Protein AF-A0A932P2C2-F1 (afdb_monomer)

pLDDT: mean 76.72, std 13.35, range [35.97, 94.38]

Structure (mmCIF, N/CA/C/O backbone):
data_AF-A0A932P2C2-F1
#
_entry.id   AF-A0A932P2C2-F1
#
loop_
_atom_site.group_PDB
_atom_site.id
_atom_site.type_symbol
_atom_site.label_atom_id
_atom_site.label_alt_id
_atom_site.label_comp_id
_atom_site.label_asym_id
_atom_site.label_entity_id
_atom_site.label_seq_id
_atom_site.pdbx_PDB_ins_code
_atom_site.Cartn_x
_atom_site.Cartn_y
_atom_site.Cartn_z
_atom_site.occupancy
_atom_site.B_iso_or_equiv
_atom_site.auth_seq_id
_atom_site.auth_comp_id
_atom_site.auth_asym_id
_atom_site.auth_atom_id
_atom_site.pdbx_PDB_model_num
ATOM 1 N N . MET A 1 1 ? 28.966 18.633 -93.451 1.00 42.81 1 MET A N 1
ATOM 2 C CA . MET A 1 1 ? 29.536 19.233 -92.229 1.00 42.81 1 MET A CA 1
ATOM 3 C C . MET A 1 1 ? 28.382 19.632 -91.336 1.00 42.81 1 MET A C 1
ATOM 5 O O . MET A 1 1 ? 27.537 20.365 -91.814 1.00 42.81 1 MET A O 1
ATOM 9 N N . GLU A 1 2 ? 28.223 19.201 -90.100 1.00 56.50 2 GLU A N 1
ATOM 10 C CA . GLU A 1 2 ? 28.887 18.205 -89.267 1.00 56.50 2 GLU A CA 1
ATOM 11 C C . GLU A 1 2 ? 27.822 17.713 -88.266 1.00 56.50 2 GLU A C 1
ATOM 13 O O . GLU A 1 2 ? 26.854 18.432 -88.004 1.00 56.50 2 GLU A O 1
ATOM 18 N N . PRO A 1 3 ? 27.956 16.474 -87.780 1.00 67.50 3 PRO A N 1
ATOM 19 C CA . PRO A 1 3 ? 27.000 15.813 -86.906 1.00 67.50 3 PRO A CA 1
ATOM 20 C C . PRO A 1 3 ? 27.137 16.330 -85.467 1.00 67.50 3 PRO A C 1
ATOM 22 O O . PRO A 1 3 ? 28.215 16.734 -85.045 1.00 67.50 3 PRO A O 1
ATOM 25 N N . GLY A 1 4 ? 26.060 16.284 -84.688 1.00 59.81 4 GLY A N 1
ATOM 26 C CA . GLY A 1 4 ? 26.072 16.732 -83.295 1.00 59.81 4 GLY A CA 1
ATOM 27 C C . GLY A 1 4 ? 25.023 15.996 -82.486 1.00 59.81 4 GLY A C 1
ATOM 28 O O . GLY A 1 4 ? 23.961 16.533 -82.206 1.00 59.81 4 GLY A O 1
ATOM 29 N N . PHE A 1 5 ? 25.335 14.731 -82.237 1.00 63.19 5 PHE A N 1
ATOM 30 C CA . PHE A 1 5 ? 24.668 13.731 -81.416 1.00 63.19 5 PHE A CA 1
ATOM 31 C C . PHE A 1 5 ? 23.838 14.281 -80.250 1.00 63.19 5 PHE A C 1
ATOM 33 O O . PHE A 1 5 ? 24.304 15.079 -79.442 1.00 63.19 5 PHE A O 1
ATOM 40 N N . GLU A 1 6 ? 22.619 13.755 -80.144 1.00 65.25 6 GLU A N 1
ATOM 41 C CA . GLU A 1 6 ? 21.834 13.753 -78.919 1.00 65.25 6 GLU A CA 1
ATOM 42 C C . GLU A 1 6 ? 22.674 13.154 -77.779 1.00 65.25 6 GLU A C 1
ATOM 44 O O . GLU A 1 6 ? 23.049 11.982 -77.827 1.00 65.25 6 GLU A O 1
ATOM 49 N N . GLU A 1 7 ? 22.946 13.931 -76.733 1.00 66.12 7 GLU A N 1
ATOM 50 C CA . GLU A 1 7 ? 23.315 13.375 -75.432 1.00 66.12 7 GLU A CA 1
ATOM 51 C C . GLU A 1 7 ? 22.057 13.327 -74.559 1.00 66.12 7 GLU A C 1
ATOM 53 O O . GLU A 1 7 ? 21.694 14.329 -73.935 1.00 66.12 7 GLU A O 1
ATOM 58 N N . PRO A 1 8 ? 21.350 12.183 -74.475 1.00 62.00 8 PRO A N 1
ATOM 59 C CA . PRO A 1 8 ? 20.425 11.984 -73.378 1.00 62.00 8 PRO A CA 1
ATOM 60 C C . PRO A 1 8 ? 21.260 11.913 -72.100 1.00 62.00 8 PRO A C 1
ATOM 62 O O . PRO A 1 8 ? 22.056 10.988 -71.916 1.00 62.00 8 PRO A O 1
ATOM 65 N N . ALA A 1 9 ? 21.081 12.905 -71.224 1.00 59.75 9 ALA A N 1
ATOM 66 C CA . ALA A 1 9 ? 21.613 12.893 -69.871 1.00 59.75 9 ALA A CA 1
ATOM 67 C C . ALA A 1 9 ? 21.274 11.538 -69.240 1.00 59.75 9 ALA A C 1
ATOM 69 O O . ALA A 1 9 ? 20.111 11.234 -68.961 1.00 59.75 9 ALA A O 1
ATOM 70 N N . ARG A 1 10 ? 22.294 10.687 -69.090 1.00 60.22 10 ARG A N 1
ATOM 71 C CA . ARG A 1 10 ? 22.162 9.384 -68.450 1.00 60.22 10 ARG A CA 1
ATOM 72 C C . ARG A 1 10 ? 21.801 9.654 -67.002 1.00 60.22 10 ARG A C 1
ATOM 74 O O . ARG A 1 10 ? 22.663 9.934 -66.178 1.00 60.22 10 ARG A O 1
ATOM 81 N N . ASN A 1 11 ? 20.508 9.609 -66.716 1.00 60.44 11 ASN A N 1
ATOM 82 C CA . ASN A 1 11 ? 20.009 9.556 -65.360 1.00 60.44 11 ASN A CA 1
ATOM 83 C C . ASN A 1 11 ? 20.487 8.217 -64.805 1.00 60.44 11 ASN A C 1
ATOM 85 O O . ASN A 1 11 ? 19.893 7.169 -65.070 1.00 60.44 11 ASN A O 1
ATOM 89 N N . GLU A 1 12 ? 21.626 8.246 -64.119 1.00 56.94 12 GLU A N 1
ATOM 90 C CA . GLU A 1 12 ? 22.139 7.119 -63.366 1.00 56.94 12 GLU A CA 1
ATOM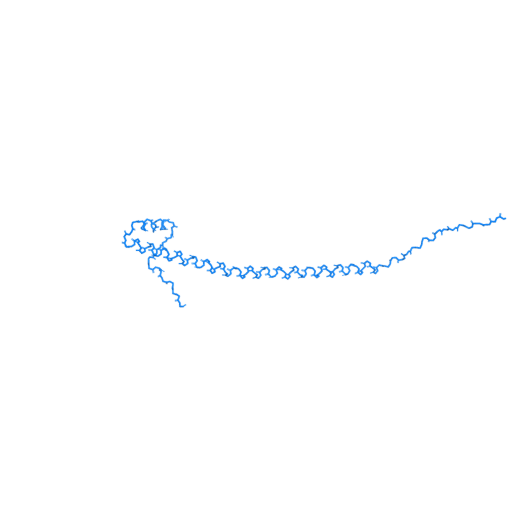 91 C C . GLU A 1 12 ? 21.090 6.785 -62.307 1.00 56.94 12 GLU A C 1
ATOM 93 O O . GLU A 1 12 ? 21.051 7.366 -61.223 1.00 56.94 12 GLU A O 1
ATOM 98 N N . SER A 1 13 ? 20.175 5.876 -62.650 1.00 57.97 13 SER A N 1
ATOM 99 C CA . SER A 1 13 ? 19.267 5.263 -61.692 1.00 57.97 13 SER A CA 1
ATOM 100 C C . SER A 1 13 ? 20.133 4.483 -60.722 1.00 57.97 13 SER A C 1
ATOM 102 O O . SER A 1 13 ? 20.477 3.324 -60.946 1.00 57.97 13 SER A O 1
ATOM 104 N N . LYS A 1 14 ? 20.552 5.173 -59.662 1.00 61.66 14 LYS A N 1
ATOM 105 C CA . LYS A 1 14 ? 21.291 4.622 -58.541 1.00 61.66 14 LYS A CA 1
ATOM 106 C C . LYS A 1 14 ? 20.431 3.504 -57.984 1.00 61.66 14 LYS A C 1
ATOM 108 O O . LYS A 1 14 ? 19.426 3.778 -57.340 1.00 61.66 14 LYS A O 1
ATOM 113 N N . ALA A 1 15 ? 20.785 2.260 -58.301 1.00 58.97 15 ALA A N 1
ATOM 114 C CA . ALA A 1 15 ? 20.048 1.084 -57.874 1.00 58.97 15 ALA A CA 1
ATOM 115 C C . ALA A 1 15 ? 19.888 1.142 -56.349 1.00 58.97 15 ALA A C 1
ATOM 117 O O . ALA A 1 15 ? 20.845 0.950 -55.594 1.00 58.97 15 ALA A O 1
ATOM 118 N N . HIS A 1 16 ? 18.693 1.509 -55.891 1.00 62.72 16 HIS A N 1
ATOM 119 C CA . HIS A 1 16 ? 18.397 1.610 -54.476 1.00 62.72 16 HIS A CA 1
ATOM 120 C C . HIS A 1 16 ? 18.321 0.188 -53.935 1.00 62.72 16 HIS A C 1
ATOM 122 O O . HIS A 1 16 ? 17.335 -0.517 -54.134 1.00 62.72 16 HIS A O 1
ATOM 128 N N . SER A 1 17 ? 19.406 -0.262 -53.304 1.00 72.12 17 SER A N 1
ATOM 129 C CA . SER A 1 17 ? 19.444 -1.577 -52.678 1.00 72.12 17 SER A CA 1
ATOM 130 C C . SER A 1 17 ? 18.425 -1.615 -51.530 1.00 72.12 17 SER A C 1
ATOM 132 O O . SER A 1 17 ? 18.543 -0.816 -50.594 1.00 72.12 17 SER A O 1
ATOM 134 N N . PRO A 1 18 ? 17.446 -2.541 -51.553 1.00 78.44 18 PRO A N 1
ATOM 135 C CA . PRO A 1 18 ? 16.417 -2.650 -50.517 1.00 78.44 18 PRO A CA 1
ATOM 136 C C . PRO A 1 18 ? 16.986 -3.088 -49.157 1.00 78.44 18 PRO A C 1
ATOM 138 O O . PRO A 1 18 ? 16.276 -3.071 -48.157 1.00 78.44 18 PRO A O 1
ATOM 141 N N . LEU A 1 19 ? 18.273 -3.446 -49.089 1.00 81.69 19 LEU A N 1
ATOM 142 C CA . LEU A 1 19 ? 18.952 -3.843 -47.855 1.00 81.69 19 LEU A CA 1
ATOM 143 C C . LEU A 1 19 ? 19.052 -2.711 -46.829 1.00 81.69 19 LEU A C 1
ATOM 145 O O . LEU A 1 19 ? 18.920 -2.971 -45.637 1.00 81.69 19 LEU A O 1
ATOM 149 N N . VAL A 1 20 ? 19.263 -1.466 -47.268 1.00 86.50 20 VAL A N 1
ATOM 150 C CA . VAL A 1 20 ? 19.386 -0.314 -46.358 1.00 86.50 20 VAL A CA 1
ATOM 151 C C . VAL A 1 20 ? 18.084 -0.053 -45.588 1.00 86.50 20 VAL A C 1
ATOM 153 O O . VAL A 1 20 ? 18.135 -0.034 -44.356 1.00 86.50 20 VAL A O 1
ATOM 156 N N . PRO A 1 21 ? 16.909 0.096 -46.237 1.00 87.19 21 PRO A N 1
ATOM 157 C CA . PRO A 1 21 ? 15.658 0.267 -45.502 1.00 87.19 21 PRO A CA 1
ATOM 158 C C . PRO A 1 21 ? 15.298 -0.967 -44.663 1.00 87.19 21 PRO A C 1
ATOM 160 O O . PRO A 1 21 ? 14.745 -0.808 -43.578 1.00 87.19 21 PRO A O 1
ATOM 163 N N . LEU A 1 22 ? 15.664 -2.181 -45.101 1.00 89.62 22 LEU A N 1
ATOM 164 C CA . LEU A 1 22 ? 15.445 -3.410 -44.330 1.00 89.62 22 LEU A CA 1
ATOM 165 C C . LEU A 1 22 ? 16.261 -3.430 -43.024 1.00 89.62 22 LEU A C 1
ATOM 167 O O . LEU A 1 22 ? 15.722 -3.753 -41.967 1.00 89.62 22 LEU A O 1
ATOM 171 N N . LEU A 1 23 ? 17.541 -3.043 -43.078 1.00 91.38 23 LEU A N 1
ATOM 172 C CA . LEU A 1 23 ? 18.4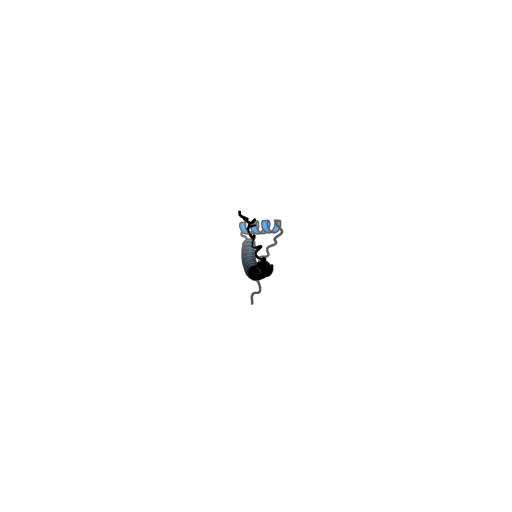10 -2.943 -41.899 1.00 91.38 23 LEU A CA 1
ATOM 173 C C . LEU A 1 23 ? 17.904 -1.896 -40.906 1.00 9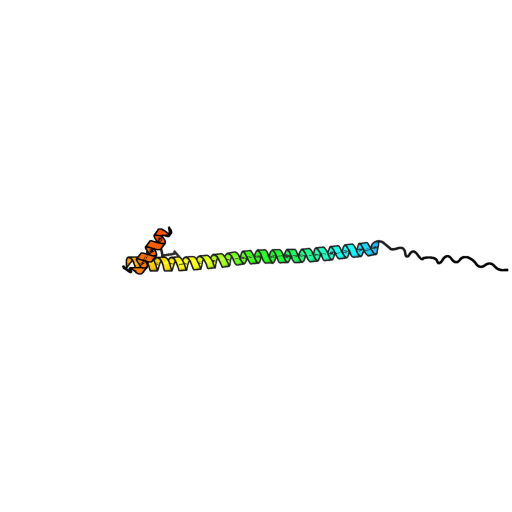1.38 23 LEU A C 1
ATOM 175 O O . LEU A 1 23 ? 17.904 -2.140 -39.701 1.00 91.38 23 LEU A O 1
ATOM 179 N N . LEU A 1 24 ? 17.443 -0.750 -41.411 1.00 91.88 24 LEU A N 1
ATOM 180 C CA . LEU A 1 24 ? 16.859 0.301 -40.580 1.00 91.88 24 LEU A CA 1
ATOM 181 C C . LEU A 1 24 ? 15.567 -0.165 -39.902 1.00 91.88 24 LEU A C 1
ATOM 183 O O . LEU A 1 24 ? 15.378 0.109 -38.719 1.00 91.88 24 LEU A O 1
ATOM 187 N N . LEU A 1 25 ? 14.714 -0.913 -40.608 1.00 93.06 25 LEU A N 1
ATOM 188 C CA . LEU A 1 25 ? 13.508 -1.512 -40.030 1.00 93.06 25 LEU A CA 1
ATOM 189 C C . LEU A 1 25 ? 13.845 -2.501 -38.911 1.00 93.06 25 LEU A C 1
ATOM 191 O O . LEU A 1 25 ? 13.211 -2.488 -37.858 1.00 93.06 25 LEU A O 1
ATOM 195 N N . LEU A 1 26 ? 14.862 -3.335 -39.124 1.00 93.75 26 LEU A N 1
ATOM 196 C CA . LEU A 1 26 ? 15.290 -4.335 -38.150 1.00 93.75 26 LEU A CA 1
ATOM 197 C C . LEU A 1 26 ? 15.891 -3.674 -36.901 1.00 93.75 26 LEU A C 1
ATOM 199 O O . LEU A 1 26 ? 15.562 -4.059 -35.781 1.00 93.75 26 LEU A O 1
ATOM 203 N N . LEU A 1 27 ? 16.690 -2.618 -37.079 1.00 94.38 27 LEU A N 1
ATOM 204 C CA . LEU A 1 27 ? 17.181 -1.791 -35.974 1.00 94.38 27 LEU A CA 1
ATOM 205 C C . LEU A 1 27 ? 16.044 -1.101 -35.216 1.00 94.38 27 LEU A C 1
ATOM 207 O O . LEU A 1 27 ? 16.021 -1.143 -33.988 1.00 94.38 27 LEU A O 1
ATOM 211 N N . ALA A 1 28 ? 15.085 -0.505 -35.926 1.00 93.44 28 ALA A N 1
ATOM 212 C CA . ALA A 1 28 ? 13.925 0.131 -35.308 1.00 93.44 28 ALA A CA 1
ATOM 213 C C . ALA A 1 28 ? 13.103 -0.876 -34.487 1.00 93.44 28 ALA A C 1
ATOM 215 O O . ALA A 1 28 ? 12.701 -0.569 -33.365 1.00 93.44 28 ALA A O 1
ATOM 216 N N . LEU A 1 29 ? 12.919 -2.097 -35.000 1.00 93.62 29 LEU A N 1
ATOM 217 C CA . LEU A 1 29 ? 12.239 -3.179 -34.289 1.00 93.62 29 LEU A CA 1
ATOM 218 C C . LEU A 1 29 ? 12.993 -3.585 -33.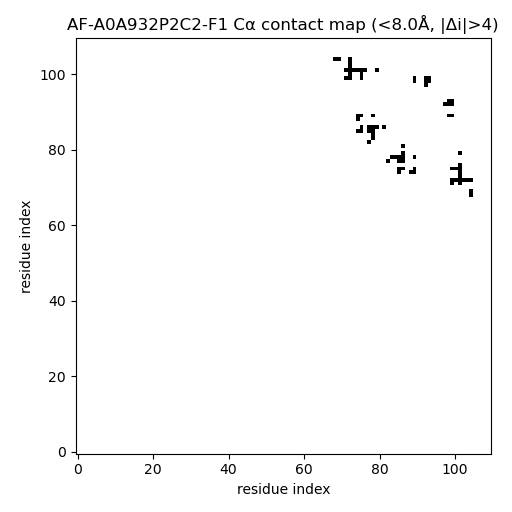013 1.00 93.62 29 LEU A C 1
ATOM 220 O O . LEU A 1 29 ? 12.374 -3.763 -31.967 1.00 93.62 29 LEU A O 1
ATOM 224 N N . LEU A 1 30 ? 14.323 -3.698 -33.071 1.00 94.31 30 LEU A N 1
ATOM 225 C CA . LEU A 1 30 ? 15.141 -4.022 -31.898 1.00 94.31 30 LEU A CA 1
ATOM 226 C C . LEU A 1 30 ? 15.050 -2.938 -30.820 1.00 94.31 30 LEU A C 1
ATOM 228 O O . LEU A 1 30 ? 14.866 -3.261 -29.646 1.00 94.31 30 LEU A O 1
ATOM 232 N N . VAL A 1 31 ? 15.126 -1.662 -31.210 1.00 93.69 31 VAL A N 1
ATOM 233 C CA . VAL A 1 31 ? 14.962 -0.531 -30.283 1.00 93.69 31 VAL A CA 1
ATOM 234 C C . VAL A 1 31 ? 13.566 -0.545 -29.663 1.00 93.69 31 VAL A C 1
ATOM 236 O O . VAL A 1 31 ? 13.433 -0.386 -28.451 1.00 93.69 31 VAL A O 1
ATOM 239 N N . TRP A 1 32 ? 12.534 -0.799 -30.469 1.00 93.00 32 TRP A N 1
ATOM 240 C CA . TRP A 1 32 ? 11.158 -0.908 -29.995 1.00 93.00 32 TRP A CA 1
ATOM 241 C C . TRP A 1 32 ? 10.996 -2.024 -28.957 1.00 93.00 32 TRP A C 1
ATOM 243 O O . TRP A 1 32 ? 10.433 -1.799 -27.890 1.00 93.00 32 TRP A O 1
ATOM 253 N N . ILE A 1 33 ? 11.535 -3.215 -29.224 1.00 91.69 33 ILE A N 1
ATOM 254 C CA . ILE A 1 33 ? 11.462 -4.354 -28.299 1.00 91.69 33 ILE A CA 1
ATOM 255 C C . ILE A 1 33 ? 12.235 -4.067 -27.008 1.00 91.69 33 ILE A C 1
ATOM 257 O O . ILE A 1 33 ? 11.733 -4.347 -25.916 1.00 91.69 33 ILE A O 1
ATOM 261 N N . ALA A 1 34 ? 13.431 -3.482 -27.106 1.00 89.69 34 ALA A N 1
ATOM 262 C CA . ALA A 1 34 ? 14.211 -3.091 -25.936 1.00 89.69 34 ALA A CA 1
ATOM 263 C C . ALA A 1 34 ? 13.439 -2.087 -25.066 1.00 89.69 34 ALA A C 1
ATOM 265 O O . ALA A 1 34 ? 13.359 -2.254 -23.849 1.00 89.69 34 ALA A O 1
ATOM 266 N N . PHE A 1 35 ? 12.797 -1.103 -25.696 1.00 87.06 35 PHE A N 1
ATOM 267 C CA . PHE A 1 35 ? 11.975 -0.107 -25.017 1.00 87.06 35 PHE A CA 1
ATOM 268 C C . PHE A 1 35 ? 10.704 -0.700 -24.384 1.00 87.06 35 PHE A C 1
ATOM 270 O O . PHE A 1 35 ? 10.353 -0.364 -23.255 1.00 87.06 35 PHE A O 1
ATOM 277 N N . GLN A 1 36 ? 10.030 -1.636 -25.057 1.00 84.00 36 GLN A N 1
ATOM 278 C CA . GLN A 1 36 ? 8.889 -2.361 -24.480 1.00 84.00 36 GLN A CA 1
ATOM 279 C C . GLN A 1 36 ? 9.308 -3.214 -23.273 1.00 84.00 36 GLN A C 1
ATOM 281 O O . GLN A 1 36 ? 8.571 -3.330 -22.295 1.00 84.00 36 GLN A O 1
ATOM 286 N N . THR A 1 37 ? 10.516 -3.782 -23.308 1.00 83.00 37 THR A N 1
ATOM 287 C CA . THR A 1 37 ? 11.038 -4.625 -22.224 1.00 83.00 37 THR A CA 1
ATOM 288 C C . THR A 1 37 ? 11.342 -3.808 -20.966 1.00 83.00 37 THR A C 1
ATOM 290 O O . THR A 1 37 ? 11.039 -4.255 -19.860 1.00 83.00 37 THR A O 1
ATOM 293 N N . THR A 1 38 ? 11.896 -2.599 -21.104 1.00 79.00 38 THR A N 1
ATOM 294 C CA . THR A 1 38 ? 12.169 -1.719 -19.954 1.00 79.00 38 THR A CA 1
ATOM 295 C C . THR A 1 38 ? 10.889 -1.175 -19.322 1.00 79.00 38 THR A C 1
ATOM 297 O O . THR A 1 38 ? 10.803 -1.108 -18.091 1.00 79.00 38 THR A O 1
ATOM 300 N N . GLN A 1 39 ? 9.870 -0.857 -20.128 1.00 75.81 39 GLN A N 1
ATOM 301 C CA . GLN A 1 39 ? 8.547 -0.485 -19.618 1.00 75.81 39 GLN A CA 1
ATOM 302 C C . GLN A 1 39 ? 7.921 -1.624 -18.806 1.00 75.81 39 GLN A C 1
ATOM 304 O O . GLN A 1 39 ? 7.541 -1.419 -17.654 1.00 75.81 39 GLN A O 1
ATOM 309 N N . LEU A 1 40 ? 7.931 -2.849 -19.337 1.00 77.75 40 LEU A N 1
ATOM 310 C CA . LEU A 1 40 ? 7.354 -4.011 -18.658 1.00 77.75 40 LEU A CA 1
ATOM 311 C C . LEU A 1 40 ? 8.059 -4.333 -17.328 1.00 77.75 40 LEU A C 1
ATOM 313 O O . LEU A 1 40 ? 7.427 -4.738 -16.348 1.00 77.75 40 LEU A O 1
ATOM 317 N N . LEU A 1 41 ? 9.380 -4.140 -17.270 1.00 76.06 41 LEU A N 1
ATOM 318 C CA . LEU A 1 41 ? 10.147 -4.325 -16.038 1.00 76.06 41 LEU A CA 1
ATOM 319 C C . LEU A 1 41 ? 9.802 -3.260 -14.983 1.00 76.06 41 LEU A C 1
ATOM 321 O O . LEU A 1 41 ? 9.740 -3.568 -13.792 1.00 76.06 41 LEU A O 1
ATOM 325 N N . SER A 1 42 ? 9.519 -2.035 -15.427 1.00 72.06 42 SER A N 1
ATOM 326 C CA . SER A 1 42 ? 9.099 -0.927 -14.562 1.00 72.06 42 SER A CA 1
ATOM 327 C C . SER A 1 42 ? 7.690 -1.148 -14.002 1.00 72.06 42 SER A C 1
ATOM 329 O O . SER A 1 42 ? 7.458 -0.946 -12.810 1.00 72.06 42 SER A O 1
ATOM 331 N N . GLU A 1 43 ? 6.764 -1.650 -14.822 1.00 74.19 43 GLU A N 1
ATOM 332 C CA . GLU A 1 43 ? 5.400 -2.001 -14.401 1.00 74.19 43 GLU A CA 1
ATOM 333 C C . GLU A 1 43 ? 5.387 -3.094 -13.327 1.00 74.19 43 GLU A C 1
ATOM 335 O O . GLU A 1 43 ? 4.686 -2.976 -12.318 1.00 74.19 43 GLU A O 1
ATOM 340 N N . ARG A 1 44 ? 6.224 -4.129 -13.484 1.00 71.88 44 ARG A N 1
ATOM 341 C CA . ARG A 1 44 ? 6.390 -5.175 -12.461 1.00 71.88 44 ARG A CA 1
ATOM 342 C C . ARG A 1 44 ? 6.923 -4.619 -11.141 1.00 71.88 44 ARG A C 1
ATOM 344 O O . ARG A 1 44 ? 6.471 -5.045 -10.079 1.00 71.88 44 ARG A O 1
ATOM 351 N N . GLY A 1 45 ? 7.860 -3.673 -11.199 1.00 72.81 45 GLY A N 1
ATOM 352 C CA . GLY A 1 45 ? 8.359 -2.977 -10.012 1.00 72.81 45 GLY A CA 1
ATOM 353 C C . GLY A 1 45 ? 7.256 -2.201 -9.290 1.00 72.81 45 GLY A C 1
ATOM 354 O O . GLY A 1 45 ? 7.154 -2.276 -8.067 1.00 72.81 45 GLY A O 1
ATOM 355 N N . ASN A 1 46 ? 6.389 -1.522 -10.043 1.00 73.19 46 ASN A N 1
ATOM 356 C CA . ASN A 1 46 ? 5.293 -0.734 -9.485 1.00 73.19 46 ASN A CA 1
ATOM 357 C C . ASN A 1 46 ? 4.228 -1.617 -8.809 1.00 73.19 46 ASN A C 1
ATOM 359 O O . ASN A 1 46 ? 3.834 -1.354 -7.676 1.00 73.19 46 ASN A O 1
ATOM 363 N N . LEU A 1 47 ? 3.835 -2.728 -9.442 1.00 73.00 47 LEU A N 1
ATOM 364 C CA . LEU A 1 47 ? 2.894 -3.687 -8.847 1.00 73.00 47 LEU A CA 1
ATOM 365 C C . LEU A 1 47 ? 3.430 -4.288 -7.541 1.00 73.00 47 LEU A C 1
ATOM 367 O O . LEU A 1 47 ? 2.709 -4.354 -6.547 1.00 73.00 47 LEU A O 1
ATOM 371 N N . LYS A 1 48 ? 4.717 -4.653 -7.513 1.00 73.25 48 LYS A N 1
ATOM 372 C CA . LYS A 1 48 ? 5.366 -5.180 -6.306 1.00 73.25 48 LYS A CA 1
ATOM 373 C C . LYS A 1 48 ? 5.469 -4.129 -5.193 1.00 73.25 48 LYS A C 1
ATOM 375 O O . LYS A 1 48 ? 5.332 -4.458 -4.018 1.00 73.25 48 LYS A O 1
ATOM 380 N N . ALA A 1 49 ? 5.678 -2.861 -5.545 1.00 74.81 49 ALA A N 1
ATOM 381 C CA . ALA A 1 49 ? 5.658 -1.762 -4.583 1.00 74.81 49 ALA A CA 1
ATOM 382 C C . ALA A 1 49 ? 4.250 -1.524 -4.005 1.00 74.81 49 ALA A C 1
ATOM 384 O O . ALA A 1 49 ? 4.112 -1.271 -2.809 1.00 74.81 49 ALA A O 1
ATOM 385 N N . MET A 1 50 ? 3.196 -1.654 -4.818 1.00 71.88 50 MET A N 1
ATOM 386 C CA . MET A 1 50 ? 1.812 -1.579 -4.338 1.00 71.88 50 MET A CA 1
ATOM 387 C C . MET A 1 50 ? 1.462 -2.745 -3.406 1.00 71.88 50 MET A C 1
ATOM 389 O O . MET A 1 50 ? 0.787 -2.537 -2.404 1.00 71.88 50 MET A O 1
ATOM 393 N N . GLU A 1 51 ? 1.945 -3.955 -3.689 1.00 72.56 51 GLU A N 1
ATOM 394 C CA . GLU A 1 51 ? 1.818 -5.113 -2.793 1.00 72.56 51 GLU A CA 1
ATOM 395 C C . GLU A 1 51 ? 2.500 -4.867 -1.439 1.00 72.56 51 GLU A C 1
ATOM 397 O O . GLU A 1 51 ? 1.864 -5.008 -0.396 1.00 72.56 51 GLU A O 1
ATOM 402 N N . ALA A 1 52 ? 3.746 -4.383 -1.441 1.00 71.94 52 ALA A N 1
ATOM 403 C CA . ALA A 1 52 ? 4.454 -4.029 -0.208 1.00 71.94 52 ALA A CA 1
ATOM 404 C C . ALA A 1 52 ? 3.737 -2.921 0.594 1.00 71.94 52 ALA A C 1
ATOM 406 O O . ALA A 1 52 ? 3.710 -2.947 1.826 1.00 71.94 52 ALA A O 1
ATOM 407 N N . ASN A 1 53 ? 3.104 -1.962 -0.089 1.00 72.56 53 ASN A N 1
ATOM 408 C CA . ASN A 1 53 ? 2.327 -0.909 0.565 1.00 72.56 53 ASN A CA 1
ATOM 409 C C . ASN A 1 53 ? 0.997 -1.405 1.155 1.00 72.56 53 ASN A C 1
ATOM 411 O O . ASN A 1 53 ? 0.526 -0.823 2.134 1.00 72.56 53 ASN A O 1
ATOM 415 N N . GLN A 1 54 ? 0.403 -2.478 0.623 1.00 74.19 54 GLN A N 1
ATOM 416 C CA . GLN A 1 54 ? -0.813 -3.061 1.201 1.00 74.19 54 GLN A CA 1
ATOM 417 C C . GLN A 1 54 ? -0.552 -3.615 2.602 1.00 74.19 54 GLN A C 1
ATOM 419 O O . GLN A 1 54 ? -1.356 -3.396 3.506 1.00 74.19 54 GLN A O 1
ATOM 424 N N . GLU A 1 55 ? 0.593 -4.261 2.823 1.00 74.44 55 GLU A N 1
ATOM 425 C CA . GLU A 1 55 ? 0.944 -4.789 4.143 1.00 74.44 55 GLU A CA 1
ATOM 426 C C . GLU A 1 55 ? 1.140 -3.667 5.174 1.00 74.44 55 GLU A C 1
ATOM 428 O O . GLU A 1 55 ? 0.597 -3.729 6.282 1.00 74.44 55 GLU A O 1
ATOM 433 N N . ALA A 1 56 ? 1.819 -2.585 4.787 1.00 76.81 56 ALA A N 1
ATOM 434 C CA . ALA A 1 56 ? 1.967 -1.402 5.632 1.00 76.81 56 ALA A CA 1
ATOM 435 C C . ALA A 1 56 ? 0.609 -0.745 5.956 1.00 76.81 56 ALA A C 1
ATOM 437 O O . ALA A 1 56 ? 0.348 -0.379 7.106 1.00 76.81 56 ALA A O 1
ATOM 438 N N . GLN A 1 57 ? -0.288 -0.637 4.970 1.00 78.50 57 GLN A N 1
ATOM 439 C CA . GLN A 1 57 ? -1.623 -0.063 5.155 1.00 78.50 57 GLN A CA 1
ATOM 440 C C . GLN A 1 57 ? -2.509 -0.927 6.064 1.00 78.50 57 GLN A C 1
ATOM 442 O O . GLN A 1 57 ? -3.242 -0.395 6.906 1.00 78.50 57 GLN A O 1
ATOM 447 N N . VAL A 1 58 ? -2.424 -2.253 5.944 1.00 83.31 58 VAL A N 1
ATOM 448 C CA . VAL A 1 58 ? -3.137 -3.192 6.818 1.00 83.31 58 VAL A CA 1
ATOM 449 C C . VAL A 1 58 ? -2.619 -3.088 8.249 1.00 83.31 58 VAL A C 1
ATOM 451 O O . VAL A 1 58 ? -3.424 -2.931 9.168 1.00 83.31 58 VAL A O 1
ATOM 454 N N . GLN A 1 59 ? -1.300 -3.086 8.459 1.00 82.69 59 GLN A N 1
ATOM 455 C CA . GLN A 1 59 ? -0.719 -2.918 9.796 1.00 82.69 59 GLN A CA 1
ATOM 456 C C . GLN A 1 59 ? -1.126 -1.586 10.438 1.00 82.69 59 GLN A C 1
ATOM 458 O O . GLN A 1 59 ? -1.471 -1.544 11.620 1.00 82.69 59 GLN A O 1
ATOM 463 N N . GLN A 1 60 ? -1.135 -0.493 9.671 1.00 82.12 60 GLN A N 1
ATOM 464 C CA . GLN A 1 60 ? -1.561 0.812 10.177 1.00 82.12 60 GLN A CA 1
ATOM 465 C C . GLN A 1 60 ? -3.046 0.812 10.569 1.00 82.12 60 GLN A C 1
ATOM 467 O O . GLN A 1 60 ? -3.418 1.357 11.610 1.00 82.12 60 GLN A O 1
ATOM 472 N N . SER A 1 61 ? -3.885 0.146 9.774 1.00 83.50 61 SER A N 1
ATOM 473 C CA . SER A 1 61 ? -5.319 -0.003 10.047 1.00 83.50 61 SER A CA 1
ATOM 474 C C . SER A 1 61 ? -5.579 -0.863 11.291 1.00 83.50 61 SER A C 1
ATOM 476 O O . SER A 1 61 ? -6.447 -0.534 12.097 1.00 83.50 61 SER A O 1
ATOM 478 N N . GLN A 1 62 ? -4.797 -1.929 11.498 1.00 87.00 62 GLN A N 1
ATOM 479 C CA . GLN A 1 62 ? -4.853 -2.756 12.709 1.00 87.00 62 GLN A CA 1
ATOM 480 C C . GLN A 1 62 ? -4.460 -1.964 13.961 1.00 87.00 62 GLN A C 1
ATOM 482 O O . GLN A 1 62 ? -5.152 -2.047 14.974 1.00 87.00 62 GLN A O 1
ATOM 487 N N . LYS A 1 63 ? -3.397 -1.151 13.890 1.00 85.62 63 LYS A N 1
ATOM 488 C CA . LYS A 1 63 ? -2.991 -0.262 14.993 1.00 85.62 63 LYS A CA 1
ATOM 489 C C . LYS A 1 63 ? -4.078 0.755 15.330 1.00 85.62 63 LYS A C 1
ATOM 491 O O . LYS A 1 63 ? -4.397 0.935 16.502 1.00 85.62 63 LYS A O 1
ATOM 496 N N . LEU A 1 64 ? -4.671 1.385 14.314 1.0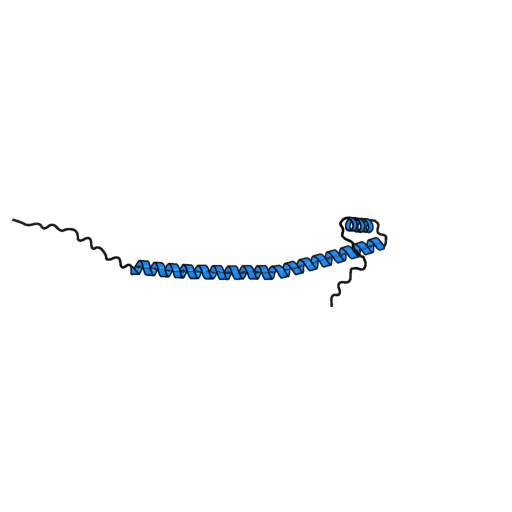0 88.75 64 LEU A N 1
ATOM 497 C CA . LEU A 1 64 ? -5.773 2.328 14.506 1.00 88.75 64 LEU A CA 1
ATOM 498 C C . LEU A 1 64 ? -6.975 1.647 15.167 1.00 88.75 64 LEU A C 1
ATOM 500 O O . LEU A 1 64 ? -7.532 2.183 16.121 1.00 88.75 64 LEU A O 1
ATOM 504 N N . ARG A 1 65 ? -7.339 0.447 14.706 1.00 85.44 65 ARG A N 1
ATOM 505 C CA . ARG A 1 65 ? -8.412 -0.342 15.314 1.00 85.44 65 ARG A CA 1
ATOM 506 C C . ARG A 1 65 ? -8.121 -0.662 16.778 1.00 85.44 65 ARG A C 1
ATOM 508 O O . ARG A 1 65 ? -8.978 -0.423 17.614 1.00 85.44 65 ARG A O 1
ATOM 515 N N . ALA A 1 66 ? -6.913 -1.124 17.096 1.00 86.88 66 ALA A N 1
ATOM 516 C CA . ALA A 1 66 ? -6.523 -1.417 18.472 1.00 86.88 66 ALA A CA 1
ATOM 517 C C . ALA A 1 66 ? -6.602 -0.174 19.379 1.00 86.88 66 ALA A C 1
ATOM 519 O O . ALA A 1 66 ? -7.059 -0.269 20.516 1.00 86.88 66 ALA A O 1
ATOM 520 N N . ALA A 1 67 ? -6.207 0.999 18.873 1.00 86.38 67 ALA A N 1
ATOM 521 C CA . ALA A 1 67 ? -6.327 2.259 19.605 1.00 86.38 67 ALA A CA 1
ATOM 522 C C . ALA A 1 67 ? -7.794 2.662 19.838 1.00 86.38 67 ALA A C 1
ATOM 524 O O . ALA A 1 67 ? -8.145 3.103 20.932 1.00 86.38 67 ALA A O 1
ATOM 525 N N . LEU A 1 68 ? -8.656 2.482 18.832 1.00 88.31 68 LEU A N 1
ATOM 526 C CA . LEU A 1 68 ? -10.093 2.736 18.956 1.00 88.31 68 LEU A CA 1
ATOM 527 C C . LEU A 1 68 ? -10.761 1.766 19.940 1.00 88.31 68 LEU A C 1
ATOM 529 O O . LEU A 1 68 ? -11.555 2.208 20.766 1.00 88.31 68 LEU A O 1
ATOM 533 N N . ASP A 1 69 ? -10.410 0.480 19.898 1.00 85.19 69 ASP A N 1
ATOM 534 C CA . ASP A 1 69 ? -10.925 -0.535 20.824 1.00 85.19 69 ASP A CA 1
ATOM 535 C C . ASP A 1 69 ? -10.497 -0.238 22.273 1.00 85.19 69 ASP A C 1
ATOM 537 O O . ASP A 1 69 ? -11.303 -0.368 23.197 1.00 85.19 69 ASP A O 1
ATOM 541 N N . ALA A 1 70 ? -9.260 0.226 22.483 1.00 85.44 70 ALA A N 1
ATOM 542 C CA . ALA A 1 70 ? -8.782 0.654 23.798 1.00 85.44 70 ALA A CA 1
ATOM 543 C C . ALA A 1 70 ? -9.561 1.872 24.322 1.00 85.44 70 ALA A C 1
ATOM 545 O O . ALA A 1 70 ? -10.067 1.845 25.442 1.00 85.44 70 ALA A O 1
ATOM 546 N N . LEU A 1 71 ? -9.736 2.905 23.490 1.00 85.50 71 LEU A N 1
ATOM 547 C CA . LEU A 1 71 ? -10.508 4.096 23.855 1.00 85.50 71 LEU A CA 1
ATOM 548 C C . LEU A 1 71 ? -11.970 3.752 24.176 1.00 85.50 71 LEU A C 1
ATOM 550 O O . LEU A 1 71 ? -12.552 4.278 25.128 1.00 85.50 71 LEU A O 1
ATOM 554 N N . ALA A 1 72 ? -12.567 2.864 23.383 1.00 84.50 72 ALA A N 1
ATOM 555 C CA . ALA A 1 72 ? -13.913 2.361 23.598 1.00 84.50 72 ALA A CA 1
ATOM 556 C C . ALA A 1 72 ? -14.022 1.642 24.953 1.00 84.50 72 ALA A C 1
ATOM 558 O O . ALA A 1 72 ? -14.922 1.949 25.737 1.00 84.50 72 ALA A O 1
ATOM 559 N N . ALA A 1 73 ? -13.085 0.746 25.265 1.00 83.44 73 ALA A N 1
ATOM 560 C CA . ALA A 1 73 ? -13.064 0.025 26.533 1.00 8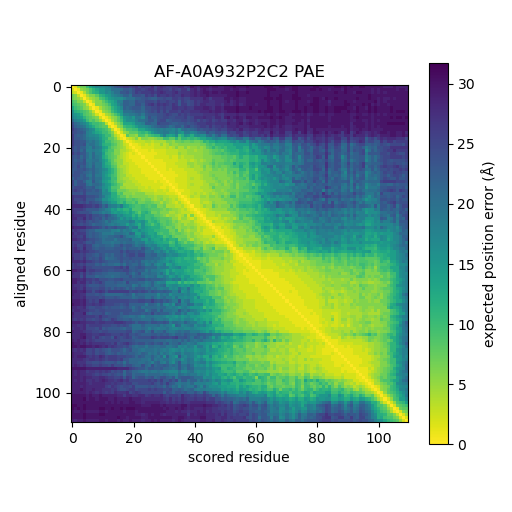3.44 73 ALA A CA 1
ATOM 561 C C . ALA A 1 73 ? -12.879 0.955 27.741 1.00 83.44 73 ALA A C 1
ATOM 563 O O . ALA A 1 73 ? -13.603 0.820 28.728 1.00 83.44 73 ALA A O 1
ATOM 564 N N . ASP A 1 74 ? -11.980 1.936 27.647 1.00 85.38 74 ASP A N 1
ATOM 565 C CA . ASP A 1 74 ? -11.788 2.939 28.697 1.00 85.38 74 ASP A CA 1
ATOM 566 C C . ASP A 1 74 ? -13.052 3.781 28.902 1.00 85.38 74 ASP A C 1
ATOM 568 O O . ASP A 1 74 ? -13.458 4.033 30.038 1.00 85.38 74 ASP A O 1
ATOM 572 N N . THR A 1 75 ? -13.733 4.154 27.815 1.00 86.38 75 THR A N 1
ATOM 573 C CA . THR A 1 75 ? -15.010 4.879 27.876 1.00 86.38 75 THR A CA 1
ATOM 574 C C . THR A 1 75 ? -16.101 4.027 28.527 1.00 86.38 75 THR A C 1
ATOM 576 O O . THR A 1 75 ? -16.844 4.523 29.372 1.00 86.38 75 THR A O 1
ATOM 579 N N . ALA A 1 76 ? -16.182 2.736 28.199 1.00 82.88 76 ALA A N 1
ATOM 580 C CA . ALA A 1 76 ? -17.144 1.820 28.806 1.00 82.88 76 ALA A CA 1
ATOM 581 C C . ALA A 1 76 ? -16.872 1.613 30.303 1.00 82.88 76 ALA A C 1
ATOM 583 O O . ALA A 1 76 ? -17.790 1.706 31.117 1.00 82.88 76 ALA A O 1
ATOM 584 N N . LYS A 1 77 ? -15.601 1.473 30.693 1.00 86.38 77 LYS A N 1
ATOM 585 C CA . LYS A 1 77 ? -15.191 1.437 32.101 1.00 86.38 77 LYS A CA 1
ATOM 586 C C . LYS A 1 77 ? -15.572 2.724 32.836 1.00 86.38 77 LYS A C 1
ATOM 588 O O . LYS A 1 77 ? -16.073 2.670 33.956 1.00 86.38 77 LYS A O 1
ATOM 593 N N . LEU A 1 78 ? -15.380 3.887 32.213 1.00 85.94 78 LEU A N 1
ATOM 594 C CA . LEU A 1 78 ? -15.772 5.171 32.797 1.00 85.94 78 LEU A CA 1
ATOM 595 C C . LEU A 1 78 ? -17.300 5.274 32.955 1.00 85.94 78 LEU A C 1
ATOM 597 O O . LEU A 1 78 ? -17.791 5.803 33.955 1.00 85.94 78 LEU A O 1
ATOM 601 N N . ALA A 1 79 ? -18.059 4.731 32.000 1.00 86.19 79 ALA A N 1
ATOM 602 C CA . ALA A 1 79 ? -19.514 4.644 32.070 1.00 86.19 79 ALA A CA 1
ATOM 603 C C . ALA A 1 79 ? -19.980 3.731 33.219 1.00 86.19 79 ALA A C 1
ATOM 605 O O . ALA A 1 79 ? -20.892 4.104 33.962 1.00 86.19 79 ALA A O 1
ATOM 606 N N . GLU A 1 80 ? -19.329 2.580 33.416 1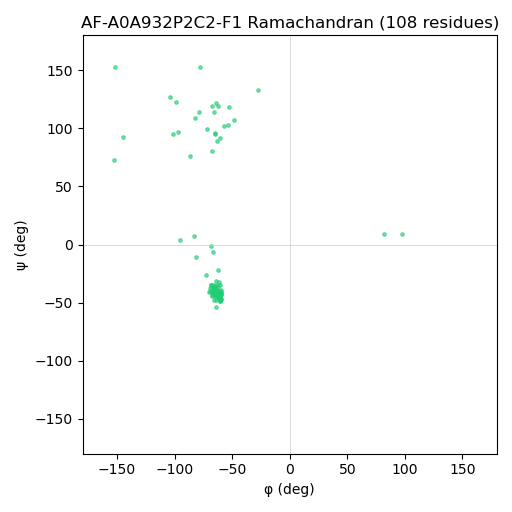.00 84.62 80 GLU A N 1
ATOM 607 C CA . GLU A 1 80 ? -19.578 1.669 34.546 1.00 84.62 80 GLU A CA 1
ATOM 608 C C . GLU A 1 80 ? -19.261 2.314 35.895 1.00 84.62 80 GLU A C 1
ATOM 610 O O . GLU A 1 80 ? -20.029 2.174 36.844 1.00 84.62 80 GLU A O 1
ATOM 615 N N . GLN A 1 81 ? -18.184 3.101 35.964 1.00 87.56 81 GLN A N 1
ATOM 616 C CA . GLN A 1 81 ? -17.807 3.878 37.150 1.00 87.56 81 GLN A CA 1
ATOM 617 C C . GLN A 1 81 ? -18.776 5.032 37.464 1.00 87.56 81 GLN A C 1
ATOM 619 O O . GLN A 1 81 ? -18.604 5.730 38.460 1.00 87.56 81 GLN A O 1
ATOM 624 N N . GLY A 1 82 ? -19.812 5.233 36.643 1.00 83.69 82 GLY A N 1
ATOM 625 C CA . GLY A 1 82 ? -20.873 6.201 36.900 1.00 83.69 82 GLY A CA 1
ATOM 626 C C . GLY A 1 82 ? -20.699 7.543 36.194 1.00 83.69 82 GLY A C 1
ATOM 627 O O . GLY A 1 82 ? -21.492 8.446 36.453 1.00 83.69 82 GLY A O 1
ATOM 628 N N . ASN A 1 83 ? -19.733 7.690 35.280 1.00 88.69 83 ASN A N 1
ATOM 629 C CA . ASN A 1 83 ? -19.559 8.932 34.530 1.00 88.69 83 ASN A CA 1
ATOM 630 C C . ASN A 1 83 ? -20.746 9.163 33.563 1.00 88.69 83 ASN A C 1
ATOM 632 O O . ASN A 1 83 ? -20.966 8.349 32.659 1.00 88.69 83 ASN A O 1
ATOM 636 N N . PRO A 1 84 ? -21.509 10.264 33.710 1.00 83.56 84 PRO A N 1
ATOM 637 C CA . PRO A 1 84 ? -22.713 10.505 32.914 1.00 83.56 84 PRO A CA 1
ATOM 638 C C . PRO A 1 84 ? -22.405 10.767 31.435 1.00 83.56 84 PRO A C 1
ATOM 640 O O . PRO A 1 84 ? -23.143 10.300 30.570 1.00 83.56 84 PRO A O 1
ATOM 643 N N . ASN A 1 85 ? -21.290 11.436 31.125 1.00 83.69 85 ASN A N 1
ATOM 644 C CA . ASN A 1 85 ? -20.887 11.705 29.744 1.00 83.69 85 ASN A CA 1
ATOM 645 C C . ASN A 1 85 ? -20.498 10.406 29.029 1.00 83.69 85 ASN A C 1
ATOM 647 O O . ASN A 1 85 ? -20.931 10.161 27.906 1.00 83.69 85 ASN A O 1
ATOM 651 N N . ALA A 1 86 ? -19.741 9.535 29.698 1.00 84.50 86 ALA A N 1
ATOM 652 C CA . ALA A 1 86 ? -19.344 8.245 29.141 1.00 84.50 86 ALA A CA 1
ATOM 653 C C . ALA A 1 86 ? -20.545 7.314 28.896 1.00 84.50 86 ALA A C 1
ATOM 655 O O . ALA A 1 86 ? -20.589 6.628 27.877 1.00 84.50 86 ALA A O 1
ATOM 656 N N . LYS A 1 87 ? -21.560 7.334 29.772 1.00 84.38 87 LYS A N 1
ATOM 657 C CA . LYS A 1 87 ? -22.821 6.604 29.549 1.00 84.38 87 LYS A CA 1
ATOM 658 C C . LYS A 1 87 ? -23.554 7.080 28.296 1.00 84.38 87 LYS A C 1
ATOM 660 O O . LYS A 1 87 ? -24.026 6.245 27.531 1.00 84.38 87 LYS A O 1
ATOM 665 N N . LEU A 1 88 ? -23.618 8.396 28.066 1.00 87.69 88 LEU A N 1
ATOM 666 C CA . LEU A 1 88 ? -24.204 8.954 26.841 1.00 87.69 88 LEU A CA 1
ATOM 667 C C . LEU A 1 88 ? -23.446 8.478 25.596 1.00 87.69 88 LEU A C 1
ATOM 669 O O . LEU A 1 88 ? -24.069 8.056 24.628 1.00 87.69 88 LEU A O 1
ATOM 673 N N . LEU A 1 89 ? -22.112 8.481 25.642 1.00 84.38 89 LEU A N 1
ATOM 674 C CA . LEU A 1 89 ? -21.266 7.980 24.555 1.00 84.38 89 LEU A CA 1
ATOM 675 C C . LEU A 1 89 ? -21.518 6.492 24.261 1.00 84.38 89 LEU A C 1
ATOM 677 O O . LEU A 1 89 ? -21.726 6.131 23.105 1.00 84.38 89 LEU A O 1
ATOM 681 N N . VAL A 1 90 ? -21.555 5.633 25.284 1.00 84.81 90 VAL A N 1
ATOM 682 C CA . VAL A 1 90 ? -21.835 4.193 25.124 1.00 84.81 90 VAL A CA 1
ATOM 683 C C . VAL A 1 90 ? -23.239 3.954 24.565 1.00 84.81 90 VAL A C 1
ATOM 685 O O . VAL A 1 90 ? -23.417 3.106 23.693 1.00 84.81 90 VAL A O 1
ATOM 688 N N . GLU A 1 91 ? -24.230 4.717 25.019 1.00 83.69 91 GLU A N 1
ATOM 689 C CA . GLU A 1 91 ? -25.610 4.596 24.551 1.00 83.69 91 GLU A CA 1
ATOM 690 C C . GLU A 1 91 ? -25.765 5.035 23.086 1.00 83.69 91 GLU A C 1
ATOM 692 O O . GLU A 1 91 ? -26.432 4.358 22.304 1.00 83.69 91 GLU A O 1
ATOM 697 N N . GLU A 1 92 ? -25.103 6.116 22.671 1.00 86.31 92 GLU A N 1
ATOM 698 C CA . GLU A 1 92 ? -25.073 6.535 21.264 1.00 86.31 92 GLU A CA 1
ATOM 699 C C . GLU A 1 92 ? -24.345 5.521 20.370 1.00 86.31 92 GLU A C 1
ATOM 701 O O . GLU A 1 92 ? -24.780 5.249 19.248 1.00 86.31 92 GLU A O 1
ATOM 706 N N . LEU A 1 93 ? -23.274 4.902 20.870 1.00 84.19 93 LEU A N 1
ATOM 707 C CA . LEU A 1 93 ? -22.566 3.835 20.158 1.00 84.19 93 LEU A CA 1
ATOM 708 C C . LEU A 1 93 ? -23.453 2.589 20.023 1.00 84.19 93 LEU A C 1
ATOM 710 O O . LEU A 1 93 ? -23.570 2.036 18.927 1.00 84.19 93 LEU A O 1
ATOM 714 N N . ARG A 1 94 ? -24.198 2.236 21.078 1.00 83.75 94 ARG A N 1
ATOM 715 C CA . ARG A 1 94 ? -25.199 1.161 21.067 1.00 83.75 94 ARG A CA 1
ATOM 716 C C . ARG A 1 94 ? -26.315 1.422 20.052 1.00 83.75 94 ARG A C 1
ATOM 718 O O . ARG A 1 94 ? -26.661 0.516 19.297 1.00 83.75 94 ARG A O 1
ATOM 725 N N . LYS A 1 95 ? -26.839 2.652 19.973 1.00 85.19 95 LYS A N 1
ATOM 726 C CA . LYS A 1 95 ? -27.848 3.053 18.968 1.00 85.19 95 LYS A CA 1
ATOM 727 C C . LYS A 1 95 ? -27.342 2.919 17.532 1.00 85.19 95 LYS A C 1
ATOM 729 O O . LYS A 1 95 ? -28.123 2.613 16.638 1.00 85.19 95 LYS A O 1
ATOM 734 N N . ARG A 1 96 ? -26.041 3.120 17.311 1.00 84.62 96 ARG A N 1
ATOM 735 C CA . ARG A 1 96 ? -25.379 2.940 16.008 1.00 84.62 96 ARG A CA 1
ATOM 736 C C . ARG A 1 96 ? -24.988 1.485 15.717 1.00 84.62 96 ARG A C 1
ATOM 738 O O . ARG A 1 96 ? -24.321 1.230 14.720 1.00 84.62 96 ARG A O 1
ATOM 745 N N . GLY A 1 97 ? -25.397 0.536 16.563 1.00 80.00 97 GLY A N 1
ATOM 746 C CA . GLY A 1 97 ? -25.115 -0.892 16.404 1.00 80.00 97 GLY A CA 1
ATOM 747 C C . GLY A 1 97 ? -23.730 -1.326 16.892 1.00 80.00 97 GLY A C 1
ATOM 748 O O . GLY A 1 97 ? -23.342 -2.469 16.669 1.00 80.00 97 GLY A O 1
ATOM 749 N N . VAL A 1 98 ? -22.982 -0.448 17.566 1.00 77.31 98 VAL A N 1
ATOM 750 C CA . VAL A 1 98 ? -21.659 -0.749 18.125 1.00 77.31 98 VAL A CA 1
ATOM 751 C C . VAL A 1 98 ? -21.801 -0.986 19.627 1.00 77.31 98 VAL A C 1
ATOM 753 O O . VAL A 1 98 ? -21.810 -0.057 20.431 1.00 77.31 98 VAL A O 1
ATOM 756 N N . THR A 1 99 ? -21.930 -2.250 2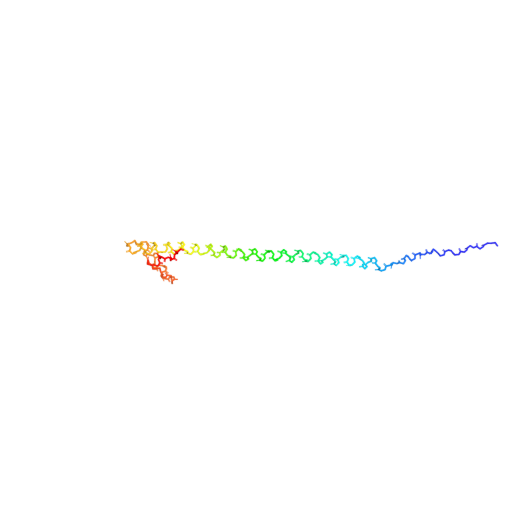0.025 1.00 75.56 99 THR A N 1
ATOM 757 C CA . THR A 1 99 ? -21.896 -2.648 21.439 1.00 75.56 99 THR A CA 1
ATOM 758 C C . THR A 1 99 ? -20.460 -2.700 21.940 1.00 75.56 99 THR A C 1
ATOM 760 O O . THR A 1 99 ? -19.680 -3.551 21.512 1.00 75.56 99 THR A O 1
ATOM 763 N N . ILE A 1 100 ? -20.124 -1.807 22.867 1.00 70.69 100 ILE A N 1
ATOM 764 C CA . ILE A 1 100 ? -18.814 -1.759 23.515 1.00 70.69 100 ILE A CA 1
ATOM 765 C C . ILE A 1 100 ? -18.926 -2.444 24.871 1.00 70.69 100 ILE A C 1
ATOM 767 O O . ILE A 1 100 ? -19.739 -2.050 25.703 1.00 70.69 100 ILE A O 1
ATOM 771 N N . ASN A 1 101 ? -18.099 -3.465 25.088 1.00 66.06 101 ASN A N 1
ATOM 772 C CA . ASN A 1 101 ? -18.012 -4.172 26.359 1.00 66.06 101 ASN A CA 1
ATOM 773 C C . ASN A 1 101 ? -16.745 -3.733 27.093 1.00 66.06 101 ASN A C 1
ATOM 775 O O . ASN A 1 101 ? -15.641 -3.859 26.566 1.00 66.06 101 ASN A O 1
ATOM 779 N N . SER A 1 102 ? -16.888 -3.300 28.337 1.00 58.16 102 SER A N 1
ATOM 780 C CA . SER A 1 102 ? -15.792 -2.857 29.213 1.00 58.16 102 SER A CA 1
ATOM 781 C C . SER A 1 102 ? -14.779 -3.970 29.512 1.00 58.16 102 SER A C 1
ATOM 783 O O . SER A 1 102 ? -13.627 -3.701 29.833 1.00 58.16 1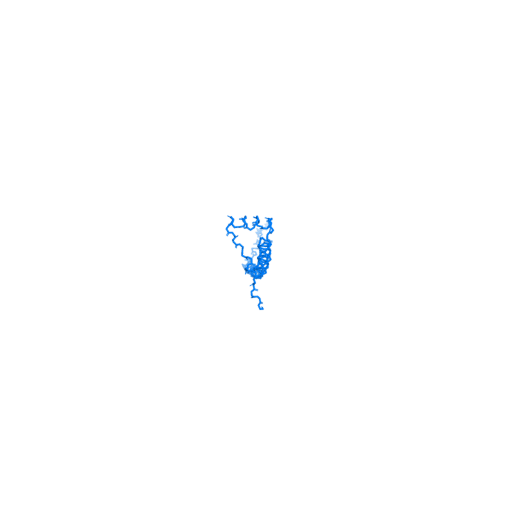02 SER A O 1
ATOM 785 N N . ASN A 1 103 ? -15.196 -5.232 29.356 1.00 54.81 103 ASN A N 1
ATOM 786 C CA . ASN A 1 103 ? -14.367 -6.425 29.533 1.00 54.81 103 ASN A CA 1
ATOM 787 C C . ASN A 1 103 ? -13.760 -6.960 28.213 1.00 54.81 103 ASN A C 1
ATOM 789 O O . ASN A 1 103 ? -13.124 -8.008 28.207 1.00 54.81 103 ASN A O 1
ATOM 793 N N . ALA A 1 104 ? -13.958 -6.279 27.076 1.00 54.78 104 ALA A N 1
ATOM 794 C CA . ALA A 1 104 ? -13.393 -6.716 25.792 1.00 54.78 104 ALA A CA 1
ATOM 795 C C . ALA A 1 104 ? -11.915 -6.323 25.601 1.00 54.78 104 ALA A C 1
ATOM 797 O O . ALA A 1 104 ? -11.259 -6.828 24.690 1.00 54.78 104 ALA A O 1
ATOM 798 N N . ALA A 1 105 ? -11.350 -5.472 26.462 1.00 54.31 105 ALA A N 1
ATOM 799 C CA . ALA A 1 105 ? -9.949 -5.075 26.369 1.00 54.31 105 ALA A CA 1
ATOM 800 C C . ALA A 1 105 ? -9.017 -6.048 27.102 1.00 54.31 105 ALA A C 1
ATOM 802 O O . ALA A 1 105 ? -8.452 -5.749 28.152 1.00 54.31 105 ALA A O 1
ATOM 803 N N . LYS A 1 106 ? -8.777 -7.201 26.478 1.00 46.88 106 LYS A N 1
ATOM 804 C CA . LYS A 1 106 ? -7.435 -7.785 26.503 1.00 46.88 106 LYS A CA 1
ATOM 805 C C . LYS A 1 106 ? -7.162 -8.479 25.172 1.00 46.88 106 LYS A C 1
ATOM 807 O O . LYS A 1 106 ? -7.493 -9.655 25.027 1.00 46.88 106 LYS A O 1
ATOM 812 N N . PRO A 1 107 ? -6.553 -7.795 24.188 1.00 43.44 107 PRO A N 1
ATOM 813 C CA . PRO A 1 107 ? -5.930 -8.517 23.097 1.00 43.44 107 PRO A CA 1
ATOM 814 C C . PRO A 1 107 ? -4.810 -9.369 23.705 1.00 43.44 107 PRO A C 1
ATOM 816 O O . PRO A 1 107 ? -3.903 -8.858 24.366 1.00 43.44 107 PRO A O 1
ATOM 819 N N . ALA A 1 108 ? -4.915 -10.687 23.543 1.00 47.47 108 ALA A N 1
ATOM 820 C CA . ALA A 1 108 ? -3.868 -11.638 23.882 1.00 47.47 108 ALA A CA 1
ATOM 821 C C . ALA A 1 108 ? -2.683 -11.441 22.922 1.00 47.47 108 ALA A C 1
ATOM 823 O O . ALA A 1 108 ? -2.547 -12.150 21.931 1.00 47.47 108 ALA A O 1
ATOM 824 N N . GLY A 1 109 ? -1.851 -10.441 23.205 1.00 39.59 109 GLY A N 1
ATOM 825 C CA . GLY A 1 109 ? -0.497 -10.348 22.676 1.00 39.59 109 GLY A CA 1
ATOM 826 C C . GLY A 1 109 ? 0.418 -11.208 23.539 1.00 39.59 109 GLY A C 1
ATOM 827 O O . GLY A 1 109 ? 0.638 -10.886 24.707 1.00 39.59 109 GLY A O 1
ATOM 828 N N . LYS A 1 110 ? 0.881 -12.327 22.980 1.00 35.97 110 LYS A N 1
ATOM 829 C CA . LYS A 1 110 ? 2.165 -12.918 23.362 1.00 35.97 110 LYS A CA 1
ATOM 830 C C . LYS A 1 110 ? 3.267 -12.197 22.602 1.00 35.97 110 LYS A C 1
ATOM 832 O O . LYS A 1 110 ? 3.000 -11.842 21.433 1.00 35.97 110 LYS A O 1
#

Radius of gyration: 40.16 Å; Cα contacts (8 Å, |Δi|>4): 40; chains: 1; bounding box: 57×32×129 Å

Secondary structure (DSSP, 8-state):
-----------------THHHHHHHHHHHHHHHHHHHHHHHHHHHHHHHHHHHHHHHHHHHHHHHHHHHHHHHHHHHHHHTT-HHHHHHHHHHHHTT----TT-------

Mean predicted aligned error: 15.91 Å

Foldseek 3Di:
DDDDDDDPPPPPPPPPDVVVVVVVVVVVVVVVVVVVVVVVVVVVVVVVVVVVVVVVVVVVVVVVVLVVLVVLLVLVVCVVVPNPVSVVVQVVCVVVVRHRDNPPPDDPDD

Sequence (110 aa):
MEPGFEEPARNESKAHSPLVPLLLLLLALLVWIAFQTTQLLSERGNLKAMEANQEAQVQQSQKLRAALDALAADTAKLAEQGNPNAKLLVEELRKRGVTINSNAAKPAGK

Solvent-accessible surface area (backbone atoms only — not comparable to full-atom values): 6499 Å² total; per-residue (Å²): 140,81,89,81,78,87,76,77,80,78,76,77,76,71,78,77,63,68,62,60,65,50,52,51,51,53,51,52,50,50,53,49,52,53,53,52,50,55,50,54,54,50,52,53,52,50,54,53,50,52,54,59,48,48,55,54,52,50,53,52,49,52,51,51,48,53,52,50,51,47,52,46,18,53,36,33,44,40,24,74,75,64,38,67,69,34,40,52,53,51,50,55,35,42,75,73,71,45,80,75,51,52,84,66,72,67,81,87,76,128